Protein AF-A0A6P9B554-F1 (afdb_monomer_lite)

Secondary structure (DSSP, 8-state):
--PPP------------------GGGS-HHHHHHHHHHHHHHHHTT--HHHHHHHHHH--STT-HHHHHHHHHHHHHHHHHHHHHHT-SSHHHHHHHHHHHHHHHHHHHHTTBHHHHHHHHHHHTSHHHHTS---HHHHHHHHHHHGGG--TTTTHHHHHHHHTPPSS-B---

Radius of gyration: 22.48 Å; chains: 1; bounding box: 75×62×56 Å

Structure (mmCIF, N/CA/C/O backbone):
data_AF-A0A6P9B554-F1
#
_entry.id   AF-A0A6P9B554-F1
#
loop_
_atom_site.group_PDB
_atom_site.id
_atom_site.type_symbol
_atom_site.label_atom_id
_atom_site.label_alt_id
_atom_site.label_comp_id
_atom_site.label_asym_id
_atom_site.label_entity_id
_atom_site.label_seq_id
_atom_site.pdbx_PDB_ins_code
_atom_site.Cartn_x
_atom_site.Cartn_y
_atom_site.Cartn_z
_atom_site.occupancy
_atom_site.B_iso_or_equiv
_atom_site.auth_seq_id
_atom_site.auth_comp_id
_atom_site.auth_asym_id
_atom_site.auth_atom_id
_atom_site.pdbx_PDB_model_num
ATOM 1 N N . MET A 1 1 ? -55.033 42.819 -33.033 1.00 35.94 1 MET A N 1
ATOM 2 C CA . MET A 1 1 ? -53.847 42.687 -33.907 1.00 35.94 1 MET A CA 1
ATOM 3 C C . MET A 1 1 ? -52.730 43.449 -33.217 1.00 35.94 1 MET A C 1
ATOM 5 O O . MET A 1 1 ? -52.929 44.626 -32.981 1.00 35.94 1 MET A O 1
ATOM 9 N N . ALA A 1 2 ? -51.623 42.877 -32.769 1.00 36.12 2 ALA A N 1
ATOM 10 C CA . ALA A 1 2 ? -51.046 41.559 -32.989 1.00 36.12 2 ALA A CA 1
ATOM 11 C C . ALA A 1 2 ? -50.228 41.143 -31.747 1.00 36.12 2 ALA A C 1
ATOM 13 O O . ALA A 1 2 ? -50.050 41.934 -30.821 1.00 36.12 2 ALA A O 1
ATOM 14 N N . GLU A 1 3 ? -49.823 39.879 -31.745 1.00 36.56 3 GLU A N 1
ATOM 15 C CA . GLU A 1 3 ? -49.241 39.094 -30.657 1.00 36.56 3 GLU A CA 1
ATOM 16 C C . GLU A 1 3 ? -47.921 39.643 -30.087 1.00 36.56 3 GLU A C 1
ATOM 18 O O . GLU A 1 3 ? -47.030 40.061 -30.824 1.00 36.56 3 GLU A O 1
ATOM 23 N N . ASN A 1 4 ? -47.771 39.556 -28.759 1.00 37.81 4 ASN A N 1
ATOM 24 C CA . ASN A 1 4 ? -46.473 39.610 -28.091 1.00 37.81 4 ASN A CA 1
ATOM 25 C C . ASN A 1 4 ? -45.835 38.218 -28.164 1.00 37.81 4 ASN A C 1
ATOM 27 O O . ASN A 1 4 ? -46.402 37.246 -27.666 1.00 37.81 4 ASN A O 1
ATOM 31 N N . LEU A 1 5 ? -44.663 38.142 -28.800 1.00 41.88 5 LEU A N 1
ATOM 32 C CA . LEU A 1 5 ? -43.861 36.930 -28.926 1.00 41.88 5 LEU A CA 1
ATOM 33 C C . LEU A 1 5 ? -43.454 36.395 -27.548 1.00 41.88 5 LEU A C 1
ATOM 35 O O . LEU A 1 5 ? -42.687 37.019 -26.817 1.00 41.88 5 LEU A O 1
ATOM 39 N N . ASN A 1 6 ? -43.922 35.187 -27.257 1.00 40.62 6 ASN A N 1
ATOM 40 C CA . ASN A 1 6 ? -43.419 34.322 -26.207 1.00 40.62 6 ASN A CA 1
ATOM 41 C C . ASN A 1 6 ? -42.095 33.696 -26.691 1.00 40.62 6 ASN A C 1
ATOM 43 O O . ASN A 1 6 ? -42.113 32.774 -27.505 1.00 40.62 6 ASN A O 1
ATOM 47 N N . ARG A 1 7 ? -40.948 34.216 -26.237 1.00 39.53 7 ARG A N 1
ATOM 48 C CA . ARG A 1 7 ? -39.673 33.478 -26.257 1.00 39.53 7 ARG A CA 1
ATOM 49 C C . ARG A 1 7 ? -39.474 32.857 -24.882 1.00 39.53 7 ARG A C 1
ATOM 51 O O . ARG A 1 7 ? -38.917 33.480 -23.985 1.00 39.53 7 ARG A O 1
ATOM 58 N N . GLN A 1 8 ? -39.987 31.644 -24.727 1.00 38.28 8 GLN A N 1
ATOM 59 C CA . GLN A 1 8 ? -39.467 30.695 -23.753 1.00 38.28 8 GLN A CA 1
ATOM 60 C C . GLN A 1 8 ? -38.261 30.039 -24.422 1.00 38.28 8 GLN A C 1
ATOM 62 O O . GLN A 1 8 ? -38.418 29.067 -25.151 1.00 38.28 8 GLN A O 1
ATOM 67 N N . ASP A 1 9 ? -37.091 30.654 -24.256 1.00 38.38 9 ASP A N 1
ATOM 68 C CA . ASP A 1 9 ? -35.825 29.994 -24.555 1.00 38.38 9 ASP A CA 1
ATOM 69 C C . ASP A 1 9 ? -35.466 29.117 -23.347 1.00 38.38 9 ASP A C 1
ATOM 71 O O . ASP A 1 9 ? -35.531 29.552 -22.195 1.00 38.38 9 ASP A O 1
ATOM 75 N N . ASP A 1 10 ? -35.171 27.857 -23.651 1.00 40.56 10 ASP A N 1
ATOM 76 C CA . ASP A 1 10 ? -34.973 26.735 -22.745 1.00 40.56 10 ASP A CA 1
ATOM 77 C C . ASP A 1 10 ? -33.951 27.016 -21.628 1.00 40.56 10 ASP A C 1
ATOM 79 O O . ASP A 1 10 ? -32.735 27.014 -21.847 1.00 40.56 10 ASP A O 1
ATOM 83 N N . GLU A 1 11 ? -34.427 27.154 -20.388 1.00 37.50 11 GLU A N 1
ATOM 84 C CA . GLU A 1 11 ? -33.587 26.925 -19.214 1.00 37.50 11 GLU A CA 1
ATOM 85 C C . GLU A 1 11 ? -33.269 25.426 -19.143 1.00 37.50 11 GLU A C 1
ATOM 87 O O . GLU A 1 11 ? -34.016 24.615 -18.594 1.00 37.50 11 GLU A O 1
ATOM 92 N N . CYS A 1 12 ? -32.132 25.052 -19.731 1.00 42.22 12 CYS A N 1
ATOM 93 C CA . CYS A 1 12 ? -31.467 23.787 -19.466 1.00 42.22 12 CYS A CA 1
ATOM 94 C C . CYS A 1 12 ? -31.298 23.654 -17.948 1.00 42.22 12 CYS A C 1
ATOM 96 O O . CYS A 1 12 ? -30.444 24.308 -17.344 1.00 42.22 12 CYS A O 1
ATOM 98 N N . HIS A 1 13 ? -32.129 22.814 -17.326 1.00 40.88 13 HIS A N 1
ATOM 99 C CA . HIS A 1 13 ? -31.925 22.327 -15.971 1.00 40.88 13 HIS A CA 1
ATOM 100 C C . HIS A 1 13 ? -30.633 21.504 -15.945 1.00 40.88 13 HIS A C 1
ATOM 102 O O . HIS A 1 13 ? -30.653 20.273 -15.935 1.00 40.88 13 HIS A O 1
ATOM 108 N N . ALA A 1 14 ? -29.493 22.193 -15.902 1.00 44.69 14 ALA A N 1
ATOM 109 C CA . ALA A 1 14 ? -28.270 21.656 -15.346 1.00 44.69 14 ALA A CA 1
ATOM 110 C C . ALA A 1 14 ? -28.557 21.413 -13.861 1.00 44.69 14 ALA A C 1
ATOM 112 O O . ALA A 1 14 ? -28.293 22.256 -13.003 1.00 44.69 14 ALA A O 1
ATOM 113 N N . GLN A 1 15 ? -29.195 20.275 -13.572 1.00 44.66 15 GLN A N 1
ATOM 114 C CA . GLN A 1 15 ? -29.208 19.703 -12.239 1.00 44.66 15 GLN A CA 1
ATOM 115 C C . GLN A 1 15 ? -27.757 19.708 -11.794 1.00 44.66 15 GLN A C 1
ATOM 117 O O . GLN A 1 15 ? -26.894 19.125 -12.457 1.00 44.66 15 GLN A O 1
ATOM 122 N N . SER A 1 16 ? -27.485 20.468 -10.735 1.00 43.78 16 SER A N 1
ATOM 123 C CA . SER A 1 16 ? -26.170 20.505 -10.134 1.00 43.78 16 SER A CA 1
ATOM 124 C C . SER A 1 16 ? -25.726 19.060 -9.956 1.00 43.78 16 SER A C 1
ATOM 126 O O . SER A 1 16 ? -26.464 18.231 -9.420 1.00 43.78 16 SER A O 1
ATOM 128 N N . ILE A 1 17 ? -24.540 18.728 -10.462 1.00 50.84 17 ILE A N 1
ATOM 129 C CA . ILE A 1 17 ? -23.848 17.524 -10.028 1.00 50.84 17 ILE A CA 1
ATOM 130 C C . ILE A 1 17 ? -23.592 17.797 -8.553 1.00 50.84 17 ILE A C 1
ATOM 132 O O . ILE A 1 17 ? -22.655 18.507 -8.195 1.00 50.84 17 ILE A O 1
ATOM 136 N N . ILE A 1 18 ? -24.535 17.375 -7.710 1.00 49.72 18 ILE A N 1
ATOM 137 C CA . ILE A 1 18 ? -24.447 17.508 -6.268 1.00 49.72 18 ILE A CA 1
ATOM 138 C C . ILE A 1 18 ? -23.129 16.826 -5.937 1.00 49.72 18 ILE A C 1
ATOM 140 O O . ILE A 1 18 ? -22.978 15.628 -6.176 1.00 49.72 18 ILE A O 1
ATOM 144 N N . SER A 1 19 ? -22.151 17.600 -5.470 1.00 55.53 19 SER A N 1
ATOM 145 C CA . SER A 1 19 ? -20.923 17.071 -4.903 1.00 55.53 19 SER A CA 1
ATOM 146 C C . SER A 1 19 ? -21.347 16.307 -3.661 1.00 55.53 19 SER A C 1
ATOM 148 O O . SER A 1 19 ? -21.417 16.888 -2.580 1.00 55.53 19 SER A O 1
ATOM 150 N N . TRP A 1 20 ? -21.764 15.052 -3.822 1.00 53.38 20 TRP A N 1
ATOM 151 C CA . TRP A 1 20 ? -22.097 14.197 -2.699 1.00 53.38 20 TRP A CA 1
ATOM 152 C C . TRP A 1 20 ? -20.846 14.161 -1.830 1.00 53.38 20 TRP A C 1
ATOM 154 O O . TRP A 1 20 ? -19.813 13.673 -2.299 1.00 53.38 20 TRP A O 1
ATOM 164 N N . PRO A 1 21 ? -20.884 14.699 -0.598 1.00 63.59 21 PRO A N 1
ATOM 165 C CA . PRO A 1 21 ? -19.770 14.568 0.317 1.00 63.59 21 PRO A CA 1
ATOM 166 C C . PRO A 1 21 ? -19.830 13.143 0.877 1.00 63.59 21 PRO A C 1
ATOM 168 O O . PRO A 1 21 ? -20.168 12.926 2.036 1.00 63.59 21 PRO A O 1
ATOM 171 N N . GLY A 1 22 ? -19.598 12.161 0.003 1.00 68.75 22 GLY A N 1
ATOM 172 C CA . GLY A 1 22 ? -19.547 10.755 0.357 1.00 68.75 22 GLY A CA 1
ATOM 173 C C . GLY A 1 22 ? -18.323 10.511 1.226 1.00 68.75 22 GLY A C 1
ATOM 174 O O . GLY A 1 22 ? -17.203 10.898 0.893 1.00 68.75 22 GLY A O 1
ATOM 175 N N . THR A 1 23 ? -18.542 9.879 2.364 1.00 86.69 23 THR A N 1
ATOM 176 C CA . THR A 1 23 ? -17.489 9.360 3.225 1.00 86.69 23 THR A CA 1
ATOM 177 C C . THR A 1 23 ? -17.061 7.977 2.737 1.00 86.69 23 THR A C 1
ATOM 179 O O . THR A 1 23 ? -17.805 7.263 2.067 1.00 86.69 23 THR A O 1
ATOM 182 N N . LEU A 1 24 ? -15.871 7.524 3.140 1.00 91.06 24 LEU A N 1
ATOM 183 C CA . LEU A 1 24 ? -15.397 6.167 2.829 1.00 91.06 24 LEU A CA 1
ATOM 184 C C . LEU A 1 24 ? -16.365 5.067 3.317 1.00 91.06 24 LEU A C 1
ATOM 186 O O . LEU A 1 24 ? -16.338 3.937 2.829 1.00 91.06 24 LEU A O 1
ATOM 190 N N . HIS A 1 25 ? -17.203 5.375 4.309 1.00 92.94 25 HIS A N 1
ATOM 191 C CA . HIS A 1 25 ? -18.174 4.440 4.865 1.00 92.94 25 HIS A CA 1
ATOM 192 C C . HIS A 1 25 ? -19.393 4.203 3.973 1.00 92.94 25 HIS A C 1
ATOM 194 O O . HIS A 1 25 ? -20.048 3.180 4.168 1.00 92.94 25 HIS A O 1
ATOM 200 N N . ASP A 1 26 ? -19.652 5.080 3.004 1.00 93.44 26 ASP A N 1
ATOM 201 C CA . ASP A 1 26 ? -20.832 5.004 2.135 1.00 93.44 26 ASP A CA 1
ATOM 202 C C . ASP A 1 26 ? -20.685 3.964 1.015 1.00 93.44 26 ASP A C 1
ATOM 204 O O . ASP A 1 26 ? -21.673 3.546 0.422 1.00 93.44 26 ASP A O 1
ATOM 208 N N . PHE A 1 27 ? -19.463 3.489 0.766 1.00 95.25 27 PHE A N 1
ATOM 209 C CA . PHE A 1 27 ? -19.160 2.489 -0.259 1.00 95.25 27 PHE A CA 1
ATOM 210 C C . PHE A 1 27 ? -18.835 1.140 0.372 1.00 95.25 27 PHE A C 1
ATOM 212 O O . PHE A 1 27 ? -18.260 1.076 1.467 1.00 95.25 27 PHE A O 1
ATOM 219 N N . HIS A 1 28 ? -19.120 0.028 -0.304 1.00 97.31 28 HIS A N 1
ATOM 220 C CA . HIS A 1 28 ? -18.711 -1.283 0.187 1.00 97.31 28 HIS A CA 1
ATOM 221 C C . HIS A 1 28 ? -17.194 -1.477 0.054 1.00 97.31 28 HIS A C 1
ATOM 223 O O . HIS A 1 28 ? -16.524 -0.920 -0.808 1.00 97.31 28 HIS A O 1
ATOM 229 N N . SER A 1 29 ? -16.600 -2.263 0.960 1.00 97.75 29 SER A N 1
ATOM 230 C CA . SER A 1 29 ? -15.139 -2.458 0.958 1.00 97.75 29 SER A CA 1
ATOM 231 C C . SER A 1 29 ? -14.631 -3.198 -0.282 1.00 97.75 29 SER A C 1
ATOM 233 O O . SER A 1 29 ? -13.488 -2.976 -0.664 1.00 97.75 29 SER A O 1
ATOM 235 N N . HIS A 1 30 ? -15.459 -4.056 -0.889 1.00 97.81 30 HIS A N 1
ATOM 236 C CA . HIS A 1 30 ? -15.106 -4.760 -2.121 1.00 97.81 30 HIS A 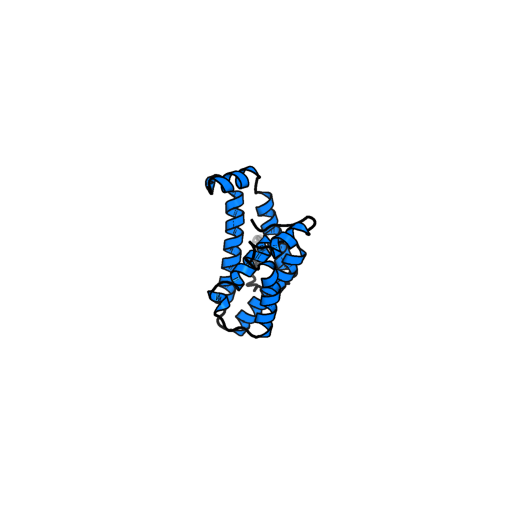CA 1
ATOM 237 C C . HIS A 1 30 ? -15.081 -3.804 -3.322 1.00 97.81 30 HIS A C 1
ATOM 239 O O . HIS A 1 30 ? -14.089 -3.783 -4.039 1.00 97.81 30 HIS A O 1
ATOM 245 N N . GLU A 1 31 ? -16.078 -2.926 -3.456 1.00 98.06 31 GLU A N 1
ATOM 246 C CA . GLU A 1 31 ? -16.125 -1.910 -4.518 1.00 98.06 31 GLU A CA 1
ATOM 247 C C . GLU A 1 31 ? -14.895 -1.000 -4.458 1.00 98.06 31 GLU A C 1
ATOM 249 O O . GLU A 1 31 ? -14.210 -0.807 -5.457 1.00 98.06 31 GLU A O 1
ATOM 254 N N . ILE A 1 32 ? -14.541 -0.510 -3.261 1.00 98.19 32 ILE A N 1
ATOM 255 C CA . ILE A 1 32 ? -13.327 0.300 -3.082 1.00 98.19 32 ILE A CA 1
ATOM 256 C C . ILE A 1 32 ? -12.083 -0.491 -3.509 1.00 98.19 32 ILE A C 1
ATOM 258 O O . ILE A 1 32 ? -11.230 0.046 -4.208 1.00 98.19 32 ILE A O 1
ATOM 262 N N . SER A 1 33 ? -11.963 -1.764 -3.113 1.00 98.25 33 SER A N 1
ATOM 263 C CA . SER A 1 33 ? -10.799 -2.578 -3.483 1.00 98.25 33 SER A CA 1
ATOM 264 C C . SER A 1 33 ? -10.700 -2.851 -4.986 1.00 98.25 33 SER A C 1
ATOM 266 O O . SER A 1 33 ? -9.591 -2.898 -5.514 1.00 98.25 33 SER A O 1
ATOM 268 N N . GLU A 1 34 ? -11.830 -2.989 -5.681 1.00 98.44 34 GLU A N 1
ATOM 269 C CA . GLU A 1 34 ? -11.869 -3.137 -7.137 1.00 98.44 34 GLU A CA 1
ATOM 270 C C . GLU A 1 34 ? -11.410 -1.847 -7.818 1.00 98.44 34 GLU A C 1
ATOM 272 O O . GLU A 1 34 ? -10.547 -1.904 -8.688 1.00 98.44 34 GLU A O 1
ATOM 277 N N . GLN A 1 35 ? -11.892 -0.683 -7.365 1.00 98.44 35 GLN A N 1
ATOM 278 C CA . GLN A 1 35 ? -11.462 0.609 -7.910 1.00 98.44 35 GLN A CA 1
ATOM 279 C C . GLN A 1 35 ? -9.970 0.877 -7.672 1.00 98.44 35 GLN A C 1
ATOM 281 O O . GLN A 1 35 ? -9.271 1.283 -8.596 1.00 98.44 35 GLN A O 1
ATOM 286 N N . LEU A 1 36 ? -9.453 0.589 -6.471 1.00 98.44 36 LEU A N 1
ATOM 287 C CA . LEU A 1 36 ? -8.012 0.673 -6.197 1.00 98.44 36 LEU A CA 1
ATOM 288 C C . LEU A 1 36 ? -7.210 -0.252 -7.122 1.00 98.44 36 LEU A C 1
ATOM 290 O O . LEU A 1 36 ? -6.181 0.144 -7.656 1.00 98.44 36 LEU A O 1
ATOM 294 N N . THR A 1 37 ? -7.711 -1.464 -7.363 1.00 98.62 37 THR A N 1
ATOM 295 C CA . THR A 1 37 ? -7.059 -2.434 -8.253 1.00 98.62 37 THR A CA 1
ATOM 296 C C . THR A 1 37 ? -7.081 -1.999 -9.712 1.00 98.62 37 THR A C 1
ATOM 298 O O . THR A 1 37 ? -6.094 -2.211 -10.408 1.00 98.62 37 THR A O 1
ATOM 301 N N . LEU A 1 38 ? -8.154 -1.357 -10.176 1.00 98.44 38 LEU A N 1
ATOM 302 C CA . LEU A 1 38 ? -8.213 -0.792 -11.525 1.00 98.44 38 LEU A CA 1
ATOM 303 C C . LEU A 1 38 ? -7.187 0.331 -11.714 1.00 98.44 38 LEU A C 1
ATOM 305 O O . LEU A 1 38 ? -6.479 0.333 -12.719 1.00 98.44 38 LEU A O 1
ATOM 309 N N . LEU A 1 39 ? -7.070 1.238 -10.739 1.00 98.38 39 LEU A N 1
ATOM 310 C CA . LEU A 1 39 ? -6.095 2.334 -10.775 1.00 98.38 39 LEU A CA 1
ATOM 311 C C . LEU A 1 39 ? -4.653 1.814 -10.751 1.00 98.38 39 LEU A C 1
ATOM 313 O O . LEU A 1 39 ? -3.841 2.209 -11.588 1.00 98.38 39 LEU A O 1
ATOM 317 N N . ASP A 1 40 ? -4.351 0.891 -9.834 1.00 98.56 40 ASP A N 1
ATOM 318 C CA . ASP A 1 40 ? -3.034 0.255 -9.764 1.00 98.56 40 ASP A CA 1
ATOM 319 C C . ASP A 1 40 ? -2.700 -0.482 -11.065 1.00 98.56 40 ASP A C 1
ATOM 321 O O . ASP A 1 40 ? -1.580 -0.376 -11.560 1.00 98.56 40 ASP A O 1
ATOM 325 N N . ALA A 1 41 ? -3.662 -1.218 -11.634 1.00 98.25 41 ALA A N 1
ATOM 326 C CA . ALA A 1 41 ? -3.455 -1.957 -12.873 1.00 98.25 41 ALA A CA 1
ATOM 327 C C . ALA A 1 41 ? -3.131 -1.006 -14.029 1.00 98.25 41 ALA A C 1
ATOM 329 O O . ALA A 1 41 ? -2.194 -1.264 -14.780 1.00 98.25 41 ALA A O 1
ATOM 330 N N . GLU A 1 42 ? -3.865 0.103 -14.160 1.00 98.25 42 GLU A N 1
ATOM 331 C CA . GLU A 1 42 ? -3.639 1.089 -15.221 1.00 98.25 42 GLU A CA 1
ATOM 332 C C . GLU A 1 42 ? -2.219 1.671 -15.179 1.00 98.25 42 GLU A C 1
ATOM 334 O O . GLU A 1 42 ? -1.595 1.856 -16.224 1.00 98.25 42 GLU A O 1
ATOM 339 N N . LEU A 1 43 ? -1.700 1.943 -13.980 1.00 98.50 43 LEU A N 1
ATOM 340 C CA . LEU A 1 43 ? -0.336 2.436 -13.800 1.00 98.50 43 LEU A CA 1
ATOM 341 C C . LEU A 1 43 ? 0.698 1.331 -14.030 1.00 98.50 43 LEU A C 1
ATOM 343 O O . LEU A 1 43 ? 1.674 1.546 -14.745 1.00 98.50 43 LEU A O 1
ATOM 347 N N . PHE A 1 44 ? 0.464 0.135 -13.486 1.00 98.19 44 PHE A N 1
ATOM 348 C CA . PHE A 1 44 ? 1.374 -1.001 -13.623 1.00 98.19 44 PHE A CA 1
ATOM 349 C C . PHE A 1 44 ? 1.559 -1.424 -15.086 1.00 98.19 44 PHE A C 1
ATOM 351 O O . PHE A 1 44 ? 2.682 -1.685 -15.511 1.00 98.19 44 PHE A O 1
ATOM 358 N N . TYR A 1 45 ? 0.487 -1.419 -15.888 1.00 97.38 45 TYR A N 1
ATOM 359 C CA . TYR A 1 45 ? 0.552 -1.759 -17.315 1.00 97.38 45 TYR A CA 1
ATOM 360 C C . TYR A 1 45 ? 1.383 -0.785 -18.157 1.00 97.38 45 TYR A C 1
ATOM 362 O O . TYR A 1 45 ? 1.786 -1.148 -19.261 1.00 97.38 45 TYR A O 1
ATOM 370 N N . LYS A 1 46 ? 1.629 0.437 -17.671 1.00 98.12 46 LYS A N 1
ATOM 371 C CA . LYS A 1 46 ? 2.449 1.434 -18.376 1.00 98.12 46 LYS A CA 1
ATOM 372 C C . LYS A 1 46 ? 3.946 1.241 -18.133 1.00 98.12 46 LYS A C 1
ATOM 374 O O . LYS A 1 46 ? 4.736 1.808 -18.876 1.00 98.12 46 LYS A O 1
ATOM 379 N N . ILE A 1 47 ? 4.340 0.467 -17.119 1.00 98.12 47 ILE A N 1
ATOM 380 C CA . ILE A 1 47 ? 5.749 0.252 -16.777 1.00 98.12 47 ILE A CA 1
ATOM 381 C C . ILE A 1 47 ? 6.401 -0.651 -17.821 1.00 98.12 47 ILE A C 1
ATOM 383 O O . ILE A 1 47 ? 6.024 -1.815 -17.980 1.00 98.12 47 ILE A O 1
ATOM 387 N N . GLU A 1 48 ? 7.442 -0.148 -18.479 1.00 96.88 48 GLU A N 1
ATOM 388 C CA . GLU A 1 48 ? 8.232 -0.956 -19.403 1.00 96.88 48 GLU A CA 1
ATOM 389 C C . GLU A 1 48 ? 9.463 -1.586 -18.724 1.00 96.88 48 GLU A C 1
ATOM 391 O O . GLU A 1 48 ? 10.083 -1.022 -17.821 1.00 96.88 48 GLU A O 1
ATOM 396 N N . ILE A 1 49 ? 9.884 -2.763 -19.203 1.00 95.94 49 ILE A N 1
ATOM 397 C CA . ILE A 1 49 ? 11.074 -3.473 -18.690 1.00 95.94 49 ILE A CA 1
ATOM 398 C C . ILE A 1 49 ? 12.344 -2.593 -18.692 1.00 95.94 49 ILE A C 1
ATOM 400 O O . ILE A 1 49 ? 13.094 -2.656 -17.713 1.00 95.94 49 ILE A O 1
ATOM 404 N N . PRO A 1 50 ? 12.631 -1.775 -19.730 1.00 96.56 50 PRO A N 1
ATOM 405 C CA . PRO A 1 50 ? 13.788 -0.884 -19.714 1.00 96.56 50 PRO A CA 1
ATOM 406 C C . PRO A 1 50 ? 13.791 0.091 -18.535 1.00 96.56 50 PRO A C 1
ATOM 408 O O . PRO A 1 50 ? 14.858 0.304 -17.965 1.00 96.56 50 PRO A O 1
ATOM 411 N N . GLU A 1 51 ? 12.633 0.620 -18.127 1.00 97.12 51 GLU A N 1
ATOM 412 C CA . GLU A 1 51 ? 12.528 1.513 -16.966 1.00 97.12 51 GLU A CA 1
ATOM 413 C C . GLU A 1 51 ? 12.966 0.793 -15.689 1.00 97.12 51 GLU A C 1
ATOM 415 O O . GLU A 1 51 ? 13.805 1.293 -14.945 1.00 97.12 51 GLU A O 1
ATOM 420 N N . VAL A 1 52 ? 12.490 -0.439 -15.479 1.00 95.94 52 VAL A N 1
ATOM 421 C CA . VAL A 1 52 ? 12.864 -1.258 -14.312 1.00 95.94 52 VAL A CA 1
ATOM 422 C C . VAL A 1 52 ? 14.368 -1.551 -14.291 1.00 95.94 52 VAL A C 1
ATOM 424 O O . VAL A 1 52 ? 15.023 -1.442 -13.250 1.00 95.94 52 VAL A O 1
ATOM 427 N N . LEU A 1 53 ? 14.948 -1.896 -15.444 1.00 95.50 53 LEU A N 1
ATOM 428 C CA . LEU A 1 53 ? 16.381 -2.186 -15.558 1.00 95.50 53 LEU A CA 1
ATOM 429 C C . LEU A 1 53 ? 17.258 -0.938 -15.384 1.00 95.50 53 LEU A C 1
ATOM 431 O O . LEU A 1 53 ? 18.363 -1.046 -14.845 1.00 95.50 53 LEU A O 1
ATOM 435 N N . LEU A 1 54 ? 16.800 0.223 -15.858 1.00 95.25 54 LEU A N 1
ATOM 436 C CA . LEU A 1 54 ? 17.488 1.504 -15.685 1.00 95.25 54 LEU A CA 1
ATOM 437 C C . LEU A 1 54 ? 17.411 1.969 -14.233 1.00 95.25 54 LEU A C 1
ATOM 439 O O . LEU A 1 54 ? 18.441 2.333 -13.663 1.00 95.25 54 LEU A O 1
ATOM 443 N N . TRP A 1 55 ? 16.241 1.871 -13.604 1.00 95.94 55 TRP A N 1
ATOM 444 C CA . TRP A 1 55 ? 16.053 2.197 -12.193 1.00 95.94 55 TRP A CA 1
ATOM 445 C C . TRP A 1 55 ? 16.979 1.389 -11.284 1.00 95.94 55 TRP A C 1
ATOM 447 O O . TRP A 1 55 ? 17.647 1.958 -10.422 1.00 95.94 55 TRP A O 1
ATOM 457 N N . ALA A 1 56 ? 17.115 0.082 -11.534 1.00 93.81 56 ALA A N 1
ATOM 458 C CA . ALA A 1 56 ? 18.013 -0.789 -10.774 1.00 93.81 56 ALA A CA 1
ATOM 459 C C . ALA A 1 56 ? 19.499 -0.374 -10.843 1.00 93.81 56 ALA A C 1
ATOM 461 O O . ALA A 1 56 ? 20.283 -0.767 -9.980 1.00 93.81 56 ALA A O 1
ATOM 462 N N . LYS A 1 57 ? 19.898 0.396 -11.864 1.00 94.31 57 LYS A N 1
ATOM 463 C CA . LYS A 1 57 ? 21.280 0.862 -12.061 1.00 94.31 57 LYS A CA 1
ATOM 464 C C . LYS A 1 57 ? 21.494 2.303 -11.618 1.00 94.31 57 LYS A C 1
ATOM 466 O O . LYS A 1 57 ? 22.535 2.610 -11.048 1.00 94.31 57 LYS A O 1
ATOM 471 N N . GLU A 1 58 ? 20.552 3.176 -11.951 1.00 94.50 58 GLU A N 1
ATOM 472 C CA . GLU A 1 58 ? 20.747 4.626 -11.910 1.00 94.50 58 GLU A CA 1
ATOM 473 C C . GLU A 1 58 ? 19.778 5.344 -10.968 1.00 94.50 58 GLU A C 1
ATOM 475 O O . GLU A 1 58 ? 20.057 6.484 -10.611 1.00 94.50 58 GLU A O 1
ATOM 480 N N . GLN A 1 59 ? 18.661 4.710 -10.578 1.00 93.06 59 GLN A N 1
ATOM 481 C CA . GLN A 1 59 ? 17.596 5.321 -9.764 1.00 93.06 59 GLN A CA 1
ATOM 482 C C . GLN A 1 59 ? 17.174 6.709 -10.278 1.00 93.06 59 GLN A C 1
ATOM 484 O O . GLN A 1 59 ? 17.002 7.659 -9.519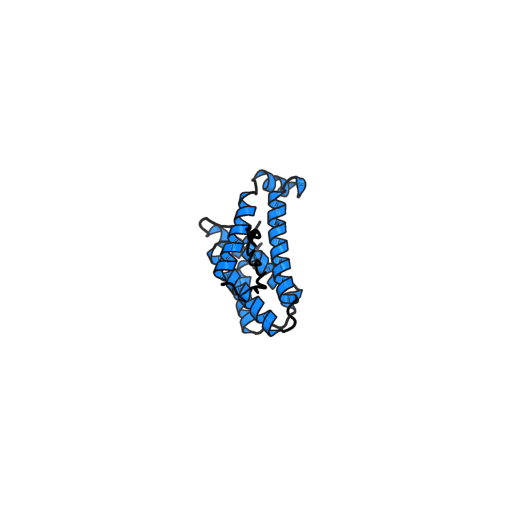 1.00 93.06 59 GLN A O 1
ATOM 489 N N . ASN A 1 60 ? 17.070 6.838 -11.603 1.00 94.25 60 ASN A N 1
ATOM 490 C CA . ASN A 1 60 ? 16.761 8.093 -12.269 1.00 94.25 60 ASN A CA 1
ATOM 491 C C . ASN A 1 60 ? 15.280 8.125 -12.670 1.00 94.25 60 ASN A C 1
ATOM 493 O O . ASN A 1 60 ? 14.839 7.316 -13.493 1.00 94.25 60 ASN A O 1
ATOM 497 N N . GLU A 1 61 ? 14.546 9.076 -12.094 1.00 94.69 61 GLU A N 1
ATOM 498 C CA . GLU A 1 61 ? 13.106 9.268 -12.303 1.00 94.69 61 GLU A CA 1
ATOM 499 C C . GLU A 1 61 ? 12.770 9.702 -13.736 1.00 94.69 61 GLU A C 1
ATOM 501 O O . GLU A 1 61 ? 11.837 9.173 -14.332 1.00 94.69 61 GLU A O 1
ATOM 506 N N . GLU A 1 62 ? 13.571 10.585 -14.345 1.00 95.19 62 GLU A N 1
ATOM 507 C CA . GLU A 1 62 ? 13.355 11.045 -15.728 1.00 95.19 62 GLU A CA 1
ATOM 508 C C . GLU A 1 62 ? 13.478 9.899 -16.743 1.00 95.19 62 GLU A C 1
ATOM 510 O O . GLU A 1 62 ? 12.829 9.909 -17.789 1.00 95.19 62 GLU A O 1
ATOM 515 N N . LYS A 1 63 ? 14.311 8.899 -16.434 1.00 95.06 63 LYS A N 1
ATOM 516 C CA . LYS A 1 63 ? 14.514 7.703 -17.265 1.00 95.06 63 LYS A CA 1
ATOM 517 C C . LYS A 1 63 ? 13.546 6.558 -16.955 1.00 95.06 63 LYS A C 1
ATOM 519 O O . LYS A 1 63 ? 13.538 5.583 -17.703 1.00 95.06 63 LYS A O 1
ATOM 524 N N . SER A 1 64 ? 12.781 6.658 -15.868 1.00 97.25 64 SER A N 1
ATOM 525 C CA . SER A 1 64 ? 11.863 5.609 -15.398 1.00 97.25 64 SER A CA 1
ATOM 526 C C . SER A 1 64 ? 10.488 6.188 -15.011 1.00 97.25 64 SER A C 1
ATOM 528 O O . SER A 1 64 ? 9.997 5.910 -13.915 1.00 97.25 64 SER A O 1
ATOM 530 N N . PRO A 1 65 ? 9.871 7.032 -15.862 1.00 97.69 65 PRO A N 1
ATOM 531 C CA . PRO A 1 65 ? 8.732 7.862 -15.472 1.00 97.69 65 PRO A CA 1
ATOM 532 C C . PRO A 1 65 ? 7.497 7.069 -15.021 1.00 97.69 65 PRO A C 1
ATOM 534 O O . PRO A 1 65 ? 6.831 7.482 -14.072 1.00 97.69 65 PRO A O 1
ATOM 537 N N . ASN A 1 66 ? 7.180 5.933 -15.650 1.00 98.25 66 ASN A N 1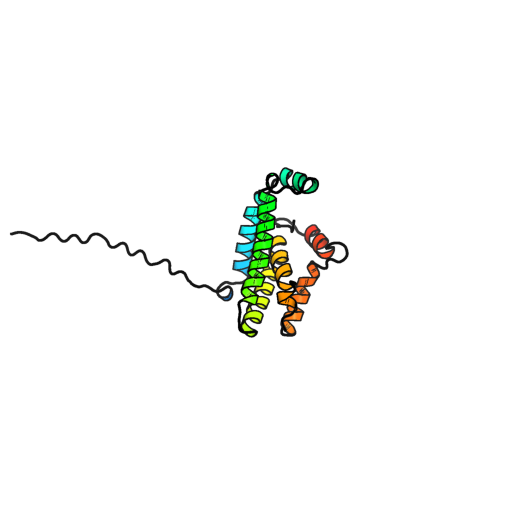
ATOM 538 C CA . ASN A 1 66 ? 6.010 5.131 -15.281 1.00 98.25 66 ASN A CA 1
ATOM 539 C C . ASN A 1 66 ? 6.260 4.363 -13.979 1.00 98.25 66 ASN A C 1
ATOM 541 O O . ASN A 1 66 ? 5.367 4.266 -13.135 1.00 98.25 66 ASN A O 1
ATOM 545 N N . LEU A 1 67 ? 7.483 3.858 -13.783 1.00 97.81 67 LEU A N 1
ATOM 546 C CA . LEU A 1 67 ? 7.871 3.219 -12.523 1.00 97.81 67 LEU A CA 1
ATOM 547 C C . LEU A 1 67 ? 7.832 4.218 -11.358 1.00 97.81 67 LEU A C 1
ATOM 549 O O . LEU A 1 67 ? 7.309 3.901 -10.283 1.00 97.81 67 LEU A O 1
ATOM 553 N N . THR A 1 68 ? 8.340 5.433 -11.579 1.00 97.19 68 THR A N 1
ATOM 554 C CA . THR A 1 68 ? 8.257 6.524 -10.605 1.00 97.19 68 THR A CA 1
ATOM 555 C C . THR A 1 68 ? 6.802 6.860 -10.305 1.00 97.19 68 THR A C 1
ATOM 557 O O . THR A 1 68 ? 6.420 6.856 -9.138 1.00 97.19 68 THR A O 1
ATOM 560 N N . GLN A 1 69 ? 5.956 7.033 -11.326 1.00 98.25 69 GLN A N 1
ATOM 561 C CA . GLN A 1 69 ? 4.531 7.321 -11.135 1.00 98.25 69 GLN A CA 1
ATOM 562 C C . GLN A 1 69 ? 3.805 6.224 -10.336 1.00 98.25 69 GLN A C 1
ATOM 564 O O . GLN A 1 69 ? 2.988 6.528 -9.463 1.00 98.25 69 GLN A O 1
ATOM 569 N N . PHE A 1 70 ? 4.102 4.948 -10.593 1.00 98.38 70 PHE A N 1
ATOM 570 C CA . PHE A 1 70 ? 3.536 3.827 -9.836 1.00 98.38 70 PHE A CA 1
ATOM 571 C C . PHE A 1 70 ? 3.969 3.851 -8.360 1.00 98.38 70 PHE A C 1
ATOM 573 O O . PHE A 1 70 ? 3.151 3.671 -7.454 1.00 98.38 70 PHE A O 1
ATOM 580 N N . THR A 1 71 ? 5.242 4.161 -8.107 1.00 97.19 71 THR A N 1
ATOM 581 C CA . THR A 1 71 ? 5.794 4.300 -6.748 1.00 97.19 71 THR A CA 1
ATOM 582 C C . THR A 1 71 ? 5.207 5.514 -6.017 1.00 97.19 71 THR A C 1
ATOM 584 O O . THR A 1 71 ? 4.870 5.449 -4.832 1.00 97.19 71 THR A O 1
ATOM 587 N N . GLU A 1 72 ? 5.027 6.634 -6.713 1.00 97.81 72 GLU A N 1
ATOM 588 C CA . GLU A 1 72 ? 4.355 7.819 -6.178 1.00 97.81 72 GLU A CA 1
ATOM 589 C C . GLU A 1 72 ? 2.895 7.532 -5.829 1.00 97.81 72 GLU A C 1
ATOM 591 O O . GLU A 1 72 ? 2.428 7.948 -4.768 1.00 97.81 72 GLU A O 1
ATOM 596 N N . HIS A 1 73 ? 2.181 6.779 -6.670 1.00 98.31 73 HIS A N 1
ATOM 597 C CA . HIS A 1 73 ? 0.811 6.359 -6.385 1.00 98.31 73 HIS A CA 1
ATOM 598 C C . HIS A 1 73 ? 0.721 5.560 -5.077 1.00 98.31 73 HIS A C 1
ATOM 600 O O . HIS A 1 73 ? -0.110 5.879 -4.221 1.00 98.31 73 HIS A O 1
ATOM 606 N N . PHE A 1 74 ? 1.629 4.599 -4.870 1.00 98.31 74 PHE A N 1
ATOM 607 C CA . PHE A 1 74 ? 1.750 3.856 -3.611 1.00 98.31 74 PHE A CA 1
ATOM 608 C C . PHE A 1 74 ? 1.928 4.797 -2.406 1.00 98.31 74 PHE A C 1
ATOM 610 O O . PHE A 1 74 ? 1.201 4.703 -1.409 1.00 98.31 74 PHE A O 1
ATOM 617 N N . ASN A 1 75 ? 2.868 5.743 -2.503 1.00 97.81 75 ASN A N 1
ATOM 618 C CA . ASN A 1 75 ? 3.171 6.687 -1.424 1.00 97.81 75 ASN A CA 1
ATOM 619 C C . ASN A 1 75 ? 1.987 7.612 -1.118 1.00 97.81 75 ASN A C 1
ATOM 621 O O . ASN A 1 75 ? 1.641 7.814 0.050 1.00 97.81 75 ASN A O 1
ATOM 625 N N . ASN A 1 76 ? 1.335 8.128 -2.160 1.00 98.06 76 ASN A N 1
ATOM 626 C CA . ASN A 1 76 ? 0.153 8.976 -2.050 1.00 98.06 76 ASN A CA 1
ATOM 627 C C . ASN A 1 76 ? -1.001 8.235 -1.380 1.00 98.06 76 ASN A C 1
ATOM 629 O O . ASN A 1 76 ? -1.666 8.796 -0.508 1.00 98.06 76 ASN A O 1
ATOM 633 N N . MET A 1 77 ? -1.208 6.964 -1.722 1.00 98.00 77 MET A N 1
ATOM 634 C CA . MET A 1 77 ? -2.259 6.161 -1.115 1.00 98.00 77 MET A CA 1
ATOM 635 C C . MET A 1 77 ? -1.967 5.864 0.365 1.00 98.00 77 MET A C 1
ATOM 637 O O . MET A 1 77 ? -2.836 6.087 1.211 1.00 98.00 77 MET A O 1
ATOM 641 N N . SER A 1 78 ? -0.728 5.497 0.717 1.00 97.62 78 SER A N 1
ATOM 642 C CA . SER A 1 78 ? -0.308 5.345 2.122 1.00 97.62 78 SER A CA 1
ATOM 643 C C . SER A 1 78 ? -0.488 6.643 2.925 1.00 97.62 78 SER A C 1
ATOM 645 O O . SER A 1 78 ? -1.019 6.649 4.044 1.00 97.62 78 SER A O 1
ATOM 647 N N . TYR A 1 79 ? -0.091 7.780 2.346 1.00 97.81 79 TYR A N 1
ATOM 648 C CA . TYR A 1 79 ? -0.258 9.089 2.971 1.00 97.81 79 TYR A CA 1
ATOM 649 C C . TYR A 1 79 ? -1.734 9.467 3.142 1.00 97.81 79 TYR A C 1
ATOM 651 O O . TYR A 1 79 ? -2.116 9.958 4.209 1.00 97.81 79 TYR A O 1
ATOM 659 N N . TRP A 1 80 ? -2.572 9.209 2.135 1.00 97.38 80 TRP A N 1
ATOM 660 C CA . TRP A 1 80 ? -4.012 9.454 2.183 1.00 97.38 80 TRP A CA 1
ATOM 661 C C . TRP A 1 80 ? -4.673 8.661 3.311 1.00 97.38 80 TRP A C 1
ATOM 663 O O . TRP A 1 80 ? -5.285 9.268 4.188 1.00 97.38 80 TRP A O 1
ATOM 673 N N . VAL A 1 81 ? -4.469 7.339 3.368 1.00 98.00 81 VAL A N 1
ATOM 674 C CA . VAL A 1 81 ? -5.007 6.465 4.431 1.00 98.00 81 VAL A CA 1
ATOM 675 C C . VAL A 1 81 ? -4.653 7.001 5.817 1.00 98.00 81 VAL A C 1
ATOM 677 O O . VAL A 1 81 ? -5.525 7.172 6.673 1.00 98.00 81 VAL A O 1
ATOM 680 N N . ARG A 1 82 ? -3.370 7.318 6.033 1.00 97.25 82 ARG A N 1
ATOM 681 C CA . ARG A 1 82 ? -2.885 7.872 7.303 1.00 97.25 82 ARG A CA 1
ATOM 682 C C . ARG A 1 82 ? -3.573 9.194 7.629 1.00 97.25 82 ARG A C 1
ATOM 684 O O . ARG A 1 82 ? -4.012 9.396 8.760 1.00 97.25 82 ARG A O 1
ATOM 691 N N . SER A 1 83 ? -3.661 10.083 6.645 1.00 97.06 83 SER A N 1
ATOM 692 C CA . SER A 1 83 ? -4.221 11.422 6.812 1.00 97.06 83 SER A CA 1
ATOM 693 C C . SER A 1 83 ? -5.699 11.369 7.175 1.00 97.06 83 SER A C 1
ATOM 695 O O . SER A 1 83 ? -6.090 12.023 8.139 1.00 97.06 83 SER A O 1
ATOM 697 N N . ILE A 1 84 ? -6.508 10.546 6.498 1.00 96.06 84 ILE A N 1
ATOM 698 C CA . ILE A 1 84 ? -7.948 10.503 6.790 1.00 96.06 84 ILE A CA 1
ATOM 699 C C . ILE A 1 84 ? -8.247 9.966 8.191 1.00 96.06 84 ILE A C 1
ATOM 701 O O . ILE A 1 84 ? -9.194 10.425 8.829 1.00 96.06 84 ILE A O 1
ATOM 705 N N . ILE A 1 85 ? -7.437 9.021 8.689 1.00 96.31 85 ILE A N 1
ATOM 706 C CA . ILE A 1 85 ? -7.569 8.504 10.057 1.00 96.31 85 ILE A CA 1
ATOM 707 C C . ILE A 1 85 ? -7.172 9.599 11.048 1.00 96.31 85 ILE A C 1
ATOM 709 O O . ILE A 1 85 ? -7.911 9.883 11.987 1.00 96.31 85 ILE A O 1
ATOM 713 N N . MET A 1 86 ? -6.026 10.247 10.829 1.00 95.88 86 MET A N 1
ATOM 714 C CA . MET A 1 86 ? -5.508 11.280 11.732 1.00 95.88 86 MET A CA 1
ATOM 715 C C . MET A 1 86 ? -6.374 12.545 11.784 1.00 95.88 86 MET A C 1
ATOM 717 O O . MET A 1 86 ? -6.339 13.251 12.788 1.00 95.88 86 MET A O 1
ATOM 721 N N . GLN A 1 87 ? -7.151 12.823 10.737 1.00 95.88 87 GLN A N 1
ATOM 722 C CA . GLN A 1 87 ? -8.086 13.949 10.685 1.00 95.88 87 GLN A CA 1
ATOM 723 C C . GLN A 1 87 ? -9.356 13.733 11.522 1.00 95.88 87 GLN A C 1
ATOM 725 O O . GLN A 1 87 ? -10.063 14.699 11.793 1.00 95.88 87 GLN A O 1
ATOM 730 N N . GLN A 1 88 ? -9.664 12.503 11.954 1.00 95.81 88 GLN A N 1
ATOM 731 C CA . GLN A 1 88 ? -10.836 12.274 12.800 1.00 95.81 88 GLN A CA 1
ATOM 732 C C . GLN A 1 88 ? -10.567 12.717 14.240 1.00 95.81 88 GLN A C 1
ATOM 734 O O . GLN A 1 88 ? -9.645 12.227 14.898 1.00 95.81 88 GLN A O 1
ATOM 739 N N . GLU A 1 89 ? -11.436 13.575 14.771 1.00 94.44 89 GLU A N 1
ATOM 740 C CA . GLU A 1 89 ? -11.341 14.066 16.150 1.00 94.44 89 GLU A CA 1
ATOM 741 C C . GLU A 1 89 ? -11.658 12.965 17.174 1.00 94.44 89 GLU A C 1
ATOM 743 O O . GLU A 1 89 ? -10.943 12.776 18.165 1.00 94.44 89 GLU A O 1
ATOM 748 N N . LYS A 1 90 ? -12.713 12.182 16.919 1.00 95.62 90 LYS A N 1
ATOM 749 C CA . LYS A 1 90 ? -13.215 11.163 17.847 1.00 95.62 90 LYS A CA 1
ATOM 750 C C . LYS A 1 90 ? -12.493 9.834 17.658 1.00 95.62 90 LYS A C 1
ATOM 752 O O . LYS A 1 90 ? -12.365 9.328 16.545 1.00 95.62 90 LYS A O 1
ATOM 757 N N . SER A 1 91 ? -12.113 9.201 18.770 1.00 95.19 91 SER A N 1
ATOM 758 C CA . SER A 1 91 ? -11.450 7.886 18.732 1.00 95.19 91 SER A CA 1
ATOM 759 C C . SER A 1 91 ? -12.306 6.807 18.077 1.00 95.19 91 SER A C 1
ATOM 761 O O . SER A 1 91 ? -11.789 5.975 17.344 1.00 95.19 91 SER A O 1
ATOM 763 N N . GLN A 1 92 ? -13.622 6.858 18.280 1.00 94.69 92 GLN A N 1
ATOM 764 C CA . GLN A 1 92 ? -14.559 5.912 17.672 1.00 94.69 92 GLN A CA 1
ATOM 765 C C . GLN A 1 92 ? -14.604 6.020 16.140 1.00 94.69 92 GLN A C 1
ATOM 767 O O . GLN A 1 92 ? -14.773 5.010 15.463 1.00 94.69 92 GLN A O 1
ATOM 772 N N . ASP A 1 93 ? -14.416 7.215 15.578 1.00 95.31 93 ASP A N 1
ATOM 773 C CA . ASP A 1 93 ? -14.403 7.401 14.125 1.00 95.31 93 ASP A CA 1
ATOM 774 C C . ASP A 1 93 ? -13.069 6.944 13.515 1.00 95.31 93 ASP A C 1
ATOM 776 O O . ASP A 1 93 ? -13.065 6.296 12.465 1.00 95.31 93 ASP A O 1
ATOM 780 N N . ARG A 1 94 ? -11.945 7.153 14.222 1.00 96.12 94 ARG A N 1
ATOM 781 C CA . ARG A 1 94 ? -10.647 6.540 13.867 1.00 96.12 94 ARG A CA 1
ATOM 782 C C . ARG A 1 94 ? -10.737 5.018 13.828 1.00 96.12 94 ARG A C 1
ATOM 784 O O . ARG A 1 94 ? -10.303 4.400 12.860 1.00 96.12 94 ARG A O 1
ATOM 791 N N . GLU A 1 95 ? -11.340 4.439 14.862 1.00 95.12 95 GLU A N 1
ATOM 792 C CA . GLU A 1 95 ? -11.561 2.998 15.019 1.00 95.12 95 GLU A CA 1
ATOM 793 C C . GLU A 1 95 ? -12.370 2.427 13.843 1.00 95.12 95 GLU A C 1
ATOM 795 O O . GLU A 1 95 ? -11.976 1.459 13.187 1.00 95.12 95 GLU A O 1
ATOM 800 N N . ARG A 1 96 ? -13.472 3.097 13.486 1.00 94.62 96 ARG A N 1
ATOM 801 C CA . ARG A 1 96 ? -14.300 2.722 12.335 1.00 94.62 96 ARG A CA 1
ATOM 802 C C . ARG A 1 96 ? -13.530 2.755 11.016 1.00 94.62 96 ARG A C 1
ATOM 804 O O . ARG A 1 96 ? -13.696 1.831 10.214 1.00 94.62 96 ARG A O 1
ATOM 811 N N . LEU A 1 97 ? -12.724 3.789 10.769 1.00 96.25 97 LEU A N 1
ATOM 812 C CA . LEU A 1 97 ? -11.919 3.894 9.547 1.00 96.25 97 LEU A CA 1
ATOM 813 C C . LEU A 1 97 ? -10.832 2.821 9.485 1.00 96.25 97 LEU A C 1
ATOM 815 O O . LEU A 1 97 ? -10.667 2.187 8.444 1.00 96.25 97 LEU A O 1
ATOM 819 N N . LEU A 1 98 ? -10.135 2.556 10.591 1.00 95.25 98 LEU A N 1
ATOM 820 C CA . LEU A 1 98 ? -9.112 1.512 10.635 1.00 95.25 98 LEU A CA 1
ATOM 821 C C . LEU A 1 98 ? -9.727 0.137 10.314 1.00 95.25 98 LEU A C 1
ATOM 823 O O . LEU A 1 98 ? -9.255 -0.563 9.415 1.00 95.25 98 LEU A O 1
ATOM 827 N N . LEU A 1 99 ? -10.858 -0.209 10.939 1.00 93.62 99 LEU A N 1
ATOM 828 C CA . LEU A 1 99 ? -11.597 -1.439 10.625 1.00 93.62 99 LEU A CA 1
ATOM 829 C C . LEU A 1 99 ? -12.092 -1.481 9.170 1.00 93.62 99 LEU A C 1
ATOM 831 O O . LEU A 1 99 ? -12.135 -2.551 8.553 1.00 93.62 99 LEU A O 1
ATOM 835 N N . LYS A 1 100 ? -12.472 -0.330 8.600 1.00 95.56 100 LYS A N 1
ATOM 836 C CA . LYS A 1 100 ? -12.856 -0.214 7.188 1.00 95.56 100 LYS A CA 1
ATOM 837 C C . LYS A 1 100 ? -11.680 -0.544 6.266 1.00 95.56 100 LYS A C 1
ATOM 839 O O . LYS A 1 100 ? -11.873 -1.325 5.331 1.00 95.56 100 LYS A O 1
ATOM 844 N N . PHE A 1 101 ? -10.485 -0.031 6.555 1.00 96.50 101 PHE A N 1
ATOM 845 C CA . PHE A 1 101 ? -9.266 -0.338 5.805 1.00 96.50 101 PHE A CA 1
ATOM 846 C C . PHE A 1 101 ? -8.832 -1.793 5.943 1.00 96.50 101 PHE A C 1
ATOM 848 O O . PHE A 1 101 ? -8.528 -2.413 4.928 1.00 96.50 101 PHE A O 1
ATOM 855 N N . ILE A 1 102 ? -8.931 -2.388 7.137 1.00 93.62 102 ILE A N 1
ATOM 856 C CA . ILE A 1 102 ? -8.708 -3.834 7.316 1.00 93.62 102 ILE A CA 1
ATOM 857 C C . ILE A 1 102 ? -9.634 -4.641 6.394 1.00 93.62 102 ILE A C 1
ATOM 859 O O . ILE A 1 102 ? -9.199 -5.580 5.730 1.00 93.62 102 ILE A O 1
ATOM 863 N N . LYS A 1 103 ? -10.919 -4.272 6.295 1.00 94.38 103 LYS A N 1
ATOM 864 C CA . LYS A 1 103 ? -11.850 -4.942 5.369 1.00 94.38 103 LYS A CA 1
ATOM 865 C C . LYS A 1 103 ? -11.445 -4.755 3.905 1.00 94.38 103 LYS A C 1
ATOM 867 O O . LYS A 1 103 ? -11.530 -5.715 3.150 1.00 94.38 103 LYS A O 1
ATOM 872 N N . ILE A 1 104 ? -11.007 -3.561 3.503 1.00 96.88 104 ILE A N 1
ATOM 873 C CA . ILE A 1 104 ? -10.518 -3.297 2.135 1.00 96.88 104 ILE A CA 1
ATOM 874 C C . ILE A 1 104 ? -9.289 -4.168 1.834 1.00 96.88 104 ILE A C 1
ATOM 876 O O . ILE A 1 104 ? -9.269 -4.857 0.818 1.00 96.88 104 ILE A O 1
ATOM 880 N N . MET A 1 105 ? -8.322 -4.237 2.754 1.00 95.31 105 MET A N 1
ATOM 881 C CA . MET A 1 105 ? -7.136 -5.094 2.641 1.00 95.31 105 MET A CA 1
ATOM 882 C C . MET A 1 105 ? -7.495 -6.573 2.438 1.00 95.31 105 MET A C 1
ATOM 884 O O . MET A 1 105 ? -6.907 -7.233 1.582 1.00 95.31 105 MET A O 1
ATOM 888 N N . LYS A 1 106 ? -8.507 -7.095 3.147 1.00 92.62 106 LYS A N 1
ATOM 889 C CA . LYS A 1 106 ? -8.998 -8.472 2.930 1.00 92.62 106 LYS A CA 1
ATOM 890 C C . LYS A 1 106 ? -9.449 -8.712 1.488 1.00 92.62 106 LYS A C 1
ATOM 892 O O . LYS A 1 106 ? -9.240 -9.804 0.967 1.00 92.62 106 LYS A O 1
ATOM 897 N N . HIS A 1 107 ? -10.094 -7.733 0.856 1.00 96.06 107 HIS A N 1
ATOM 898 C CA . HIS A 1 107 ? -10.522 -7.857 -0.536 1.00 96.06 107 HIS A CA 1
ATOM 899 C C . HIS A 1 107 ? -9.354 -7.680 -1.513 1.00 96.06 107 HIS A C 1
ATOM 901 O O . HIS A 1 107 ? -9.221 -8.495 -2.419 1.00 96.06 107 HIS A O 1
ATOM 907 N N . LEU A 1 108 ? -8.447 -6.727 -1.271 1.00 96.25 108 LEU A N 1
ATOM 908 C CA . LEU A 1 108 ? -7.223 -6.561 -2.071 1.00 96.25 108 LEU A CA 1
ATOM 909 C C . LEU A 1 108 ? -6.379 -7.842 -2.106 1.00 96.25 108 LEU A C 1
ATOM 911 O O . LEU A 1 108 ? -5.893 -8.234 -3.165 1.00 96.25 108 LEU A O 1
ATOM 915 N N . ARG A 1 109 ? -6.284 -8.557 -0.975 1.00 92.00 109 ARG A N 1
ATOM 916 C CA . ARG A 1 109 ? -5.590 -9.850 -0.910 1.00 92.00 109 ARG A CA 1
ATOM 917 C C . ARG A 1 109 ? -6.231 -10.914 -1.805 1.00 92.00 109 ARG A C 1
ATOM 919 O O . ARG A 1 109 ? -5.498 -11.712 -2.377 1.00 92.00 109 ARG A O 1
ATOM 926 N N . LYS A 1 110 ? -7.565 -10.925 -1.929 1.00 93.56 110 LYS A N 1
ATOM 927 C CA . LYS A 1 110 ? -8.309 -11.839 -2.821 1.00 93.56 110 LYS A CA 1
ATOM 928 C C . LYS A 1 110 ? -8.165 -11.463 -4.294 1.00 93.56 110 LYS A C 1
ATOM 930 O O . LYS A 1 110 ? -8.210 -12.342 -5.141 1.00 93.56 110 LYS A O 1
ATOM 935 N N . LEU A 1 111 ? -8.001 -10.173 -4.578 1.00 96.25 111 LEU A N 1
ATOM 936 C CA . LEU A 1 111 ? -7.756 -9.639 -5.919 1.00 96.25 111 LEU A CA 1
ATOM 937 C C . LEU A 1 111 ? -6.283 -9.756 -6.347 1.00 96.25 111 LEU A C 1
ATOM 939 O O . LEU A 1 111 ? -5.933 -9.297 -7.427 1.00 96.25 111 LEU A O 1
ATOM 943 N N . ASN A 1 112 ? -5.413 -10.326 -5.501 1.00 95.88 112 ASN A N 1
ATOM 944 C CA . ASN A 1 112 ? -3.964 -10.381 -5.711 1.00 95.88 112 ASN A CA 1
ATOM 945 C C . ASN A 1 112 ? -3.332 -9.006 -6.001 1.00 95.88 112 ASN A C 1
ATOM 947 O O . ASN A 1 112 ? -2.313 -8.912 -6.688 1.00 95.88 112 ASN A O 1
ATOM 951 N N . ASN A 1 113 ? -3.924 -7.937 -5.460 1.00 97.38 113 ASN A N 1
ATOM 952 C CA . ASN A 1 113 ? -3.358 -6.598 -5.515 1.00 97.38 113 ASN A CA 1
ATOM 953 C C . ASN A 1 113 ? -2.502 -6.360 -4.270 1.00 97.38 113 ASN A C 1
ATOM 955 O O . ASN A 1 113 ? -2.983 -5.903 -3.227 1.00 97.38 113 ASN A O 1
ATOM 959 N N . PHE A 1 114 ? -1.222 -6.702 -4.381 1.00 95.62 114 PHE A N 1
ATOM 960 C CA . PHE A 1 114 ? -0.268 -6.511 -3.300 1.00 95.62 114 PHE A CA 1
ATOM 961 C C . PHE A 1 114 ? 0.160 -5.055 -3.169 1.00 95.62 114 PHE A C 1
ATOM 963 O O . PHE A 1 114 ? 0.358 -4.613 -2.042 1.00 95.62 114 PHE A O 1
ATOM 970 N N . ASN A 1 115 ? 0.232 -4.298 -4.268 1.00 96.94 115 ASN A N 1
ATOM 971 C CA . ASN A 1 115 ? 0.622 -2.888 -4.230 1.00 96.94 115 ASN A CA 1
ATOM 972 C C . ASN A 1 115 ? -0.261 -2.087 -3.266 1.00 96.94 115 ASN A C 1
ATOM 974 O O . ASN A 1 115 ? 0.221 -1.562 -2.256 1.00 96.94 115 ASN A O 1
ATOM 978 N N . SER A 1 116 ? -1.578 -2.094 -3.498 1.00 97.81 116 SER A N 1
ATOM 979 C CA . SER A 1 116 ? -2.498 -1.381 -2.615 1.00 97.81 116 SER A CA 1
ATOM 980 C C . SER A 1 116 ? -2.597 -2.002 -1.223 1.00 97.81 116 SER A C 1
ATOM 982 O O . SER A 1 116 ? -2.730 -1.299 -0.220 1.00 97.81 116 SER A O 1
ATOM 984 N N . TYR A 1 117 ? -2.527 -3.331 -1.120 1.00 95.44 117 TYR A N 1
ATOM 985 C CA . TYR A 1 117 ? -2.547 -3.997 0.184 1.00 95.44 117 TYR A CA 1
ATOM 986 C C . TYR A 1 117 ? -1.403 -3.492 1.079 1.00 95.44 117 TYR A C 1
ATOM 988 O O . TYR A 1 117 ? -1.620 -3.168 2.251 1.00 95.44 117 TYR A O 1
ATOM 996 N N . LEU A 1 118 ? -0.201 -3.366 0.509 1.00 94.12 118 LEU A N 1
ATOM 997 C CA . LEU A 1 118 ? 0.988 -2.883 1.205 1.00 94.12 118 LEU A CA 1
ATOM 998 C C . LEU A 1 118 ? 0.969 -1.388 1.473 1.00 94.12 118 LEU A C 1
ATOM 1000 O O . LEU A 1 118 ? 1.392 -0.977 2.555 1.00 94.12 118 LEU A O 1
ATOM 1004 N N . ALA A 1 119 ? 0.456 -0.572 0.555 1.00 96.75 119 ALA A N 1
ATOM 1005 C CA . ALA A 1 119 ? 0.366 0.861 0.810 1.00 96.75 119 ALA A CA 1
ATOM 1006 C C . ALA A 1 119 ? -0.585 1.150 1.982 1.00 96.75 119 ALA A C 1
ATOM 1008 O O . ALA A 1 119 ? -0.206 1.900 2.886 1.00 96.75 119 ALA A O 1
ATOM 1009 N N . ILE A 1 120 ? -1.736 0.467 2.067 1.00 96.75 120 ILE A N 1
ATOM 1010 C CA . ILE A 1 120 ? -2.620 0.571 3.240 1.00 96.75 120 ILE A CA 1
ATOM 1011 C C . ILE A 1 120 ? -1.910 0.055 4.496 1.00 96.75 120 ILE A C 1
ATOM 1013 O O . ILE A 1 120 ? -1.904 0.757 5.508 1.00 96.75 120 ILE A O 1
ATOM 1017 N N . LEU A 1 121 ? -1.270 -1.123 4.457 1.00 93.56 121 LEU A N 1
ATOM 1018 C CA . LEU A 1 121 ? -0.584 -1.642 5.645 1.00 93.56 121 LEU A CA 1
ATOM 1019 C C . LEU A 1 121 ? 0.505 -0.681 6.139 1.00 93.56 121 LEU A C 1
ATOM 1021 O O . LEU A 1 121 ? 0.575 -0.412 7.334 1.00 93.56 121 LEU A O 1
ATOM 1025 N N . SER A 1 122 ? 1.317 -0.126 5.238 1.00 93.19 122 SER A N 1
ATOM 1026 C CA . SER A 1 122 ? 2.384 0.820 5.589 1.00 93.19 122 SER A CA 1
ATOM 1027 C C . SER A 1 122 ? 1.843 2.077 6.281 1.00 93.19 122 SER A C 1
ATOM 1029 O O . SER A 1 122 ? 2.498 2.654 7.152 1.00 93.19 122 SER A O 1
ATOM 1031 N N . ALA A 1 123 ? 0.623 2.498 5.934 1.00 95.56 123 ALA A N 1
ATOM 1032 C CA . ALA A 1 123 ? -0.064 3.579 6.617 1.00 95.56 123 ALA A CA 1
ATOM 1033 C C . ALA A 1 123 ? -0.492 3.160 8.027 1.00 95.56 123 ALA A C 1
ATOM 1035 O O . ALA A 1 123 ? -0.238 3.901 8.980 1.00 95.56 123 ALA A O 1
ATOM 1036 N N . LEU A 1 124 ? -1.093 1.974 8.170 1.00 93.56 124 LEU A N 1
ATOM 1037 C CA . LEU A 1 124 ? -1.584 1.469 9.456 1.00 93.56 124 LEU A CA 1
ATOM 1038 C C . LEU A 1 124 ? -0.451 1.127 10.437 1.00 93.56 124 LEU A C 1
ATOM 1040 O O . LEU A 1 124 ? -0.598 1.336 11.639 1.00 93.56 124 LEU A O 1
ATOM 1044 N N . ASP A 1 125 ? 0.696 0.684 9.925 1.00 90.62 125 ASP A N 1
ATOM 1045 C CA . ASP A 1 125 ? 1.911 0.431 10.703 1.00 90.62 125 ASP A CA 1
ATOM 1046 C C . ASP A 1 125 ? 2.772 1.698 10.892 1.00 90.62 125 ASP A C 1
ATOM 1048 O O . ASP A 1 125 ? 3.808 1.684 11.547 1.00 90.62 125 ASP A O 1
ATOM 1052 N N . SER A 1 126 ? 2.369 2.856 10.365 1.00 93.00 126 SER A N 1
ATOM 1053 C CA . SER A 1 126 ? 3.152 4.082 10.558 1.00 93.00 126 SER A CA 1
ATOM 1054 C C . SER A 1 126 ? 3.125 4.568 12.016 1.00 93.00 126 SER A C 1
ATOM 1056 O O . SER A 1 126 ? 2.141 4.407 12.744 1.00 93.00 126 SER A O 1
ATOM 1058 N N . ALA A 1 127 ? 4.201 5.232 12.454 1.00 92.75 127 ALA A N 1
ATOM 1059 C CA . ALA A 1 127 ? 4.332 5.720 13.831 1.00 92.75 127 ALA A CA 1
ATOM 1060 C C . ALA A 1 127 ? 3.151 6.593 14.323 1.00 92.75 127 ALA A C 1
ATOM 1062 O O . ALA A 1 127 ? 2.750 6.419 15.476 1.00 92.75 127 ALA A O 1
ATOM 1063 N N . PRO A 1 128 ? 2.548 7.491 13.509 1.00 93.94 128 PRO A N 1
ATOM 1064 C CA . PRO A 1 128 ? 1.372 8.255 13.928 1.00 93.94 128 PRO A CA 1
ATOM 1065 C C . PRO A 1 128 ? 0.139 7.401 14.239 1.00 93.94 128 PRO A C 1
ATOM 1067 O O . PRO A 1 128 ? -0.617 7.776 15.128 1.00 93.94 128 PRO A O 1
ATOM 1070 N N . ILE A 1 129 ? -0.043 6.269 13.552 1.00 94.56 129 ILE A N 1
ATOM 1071 C CA . ILE A 1 129 ? -1.184 5.367 13.757 1.00 94.56 129 ILE A CA 1
ATOM 1072 C C . ILE A 1 129 ? -0.903 4.399 14.911 1.00 94.56 129 ILE A C 1
ATOM 1074 O O . ILE A 1 129 ? -1.737 4.251 15.801 1.00 94.56 129 ILE A O 1
ATOM 1078 N N . ARG A 1 130 ? 0.298 3.806 14.974 1.00 90.38 130 ARG A N 1
ATOM 1079 C CA . ARG A 1 130 ? 0.670 2.866 16.050 1.00 90.38 130 ARG A CA 1
ATOM 1080 C C . ARG A 1 130 ? 0.617 3.456 17.456 1.00 90.38 130 ARG A C 1
ATOM 1082 O O . ARG A 1 130 ? 0.379 2.725 18.406 1.00 90.38 130 ARG A O 1
ATOM 1089 N N . ARG A 1 131 ? 0.886 4.757 17.601 1.00 92.69 131 ARG A N 1
ATOM 1090 C CA . ARG A 1 131 ? 0.893 5.432 18.910 1.00 92.69 131 ARG A CA 1
ATOM 1091 C C . ARG A 1 131 ? -0.504 5.767 19.445 1.00 92.69 131 ARG A C 1
ATOM 1093 O O . ARG A 1 131 ? -0.603 6.284 20.553 1.00 92.69 131 ARG A O 1
ATOM 1100 N N . LEU A 1 132 ? -1.555 5.565 18.649 1.00 93.25 132 LEU A N 1
ATOM 1101 C CA . LEU A 1 132 ? -2.935 5.721 19.101 1.00 93.25 132 LEU A CA 1
ATOM 1102 C C . LEU A 1 132 ? -3.357 4.496 19.920 1.00 93.25 132 LEU A C 1
ATOM 1104 O O . LEU A 1 132 ? -2.918 3.378 19.662 1.00 93.25 132 LEU A O 1
ATOM 1108 N N . GLU A 1 133 ? -4.230 4.712 20.901 1.00 91.25 133 GLU A N 1
ATOM 1109 C CA . GLU A 1 133 ? -4.824 3.627 21.678 1.00 91.25 133 GLU A CA 1
ATOM 1110 C C . GLU A 1 133 ? -6.004 3.019 20.910 1.00 91.25 133 GLU A C 1
ATOM 1112 O O . GLU A 1 133 ? -7.025 3.676 20.689 1.00 91.25 133 GLU A O 1
ATOM 1117 N N . TRP A 1 134 ? -5.846 1.760 20.503 1.00 93.31 134 TRP A N 1
ATOM 1118 C CA . TRP A 1 134 ? -6.850 0.988 19.770 1.00 93.31 134 TRP A CA 1
ATOM 1119 C C . TRP A 1 134 ? -7.584 0.018 20.687 1.00 93.31 134 TRP A C 1
ATOM 1121 O O . TRP A 1 134 ? -7.023 -0.494 21.662 1.00 93.31 134 TRP A O 1
ATOM 1131 N N . GLN A 1 135 ? -8.832 -0.300 20.344 1.00 92.12 135 GLN A N 1
ATOM 1132 C CA . GLN A 1 135 ? -9.524 -1.404 21.001 1.00 92.12 135 GLN A CA 1
ATOM 1133 C C . GLN A 1 135 ? -8.788 -2.723 20.744 1.00 92.12 135 GLN A C 1
ATOM 1135 O O . GLN A 1 135 ? -8.283 -2.971 19.649 1.00 92.12 135 GLN A O 1
ATOM 1140 N N . LYS A 1 136 ? -8.779 -3.612 21.746 1.00 87.50 136 LYS A N 1
ATOM 1141 C CA . LYS A 1 136 ? -8.094 -4.913 21.674 1.00 87.50 136 LYS A CA 1
ATOM 1142 C C . LYS A 1 136 ? -8.428 -5.682 20.390 1.00 87.50 136 LYS A C 1
ATOM 1144 O O . LYS A 1 136 ? -7.528 -6.174 19.720 1.00 87.50 136 LYS A O 1
ATOM 1149 N N . GLN A 1 137 ? -9.708 -5.727 20.027 1.00 84.75 137 GLN A N 1
ATOM 1150 C CA . GLN A 1 137 ? -10.178 -6.457 18.852 1.00 84.75 137 GLN A CA 1
ATOM 1151 C C . GLN A 1 137 ? -9.671 -5.866 17.529 1.00 84.75 137 GLN A C 1
ATOM 1153 O O . GLN A 1 137 ? -9.459 -6.596 16.562 1.00 84.75 137 GLN A O 1
ATOM 1158 N N . THR A 1 138 ? -9.429 -4.559 17.483 1.00 85.69 138 THR A N 1
ATOM 1159 C CA . THR A 1 138 ? -8.837 -3.903 16.317 1.00 85.69 138 THR A CA 1
ATOM 1160 C C . THR A 1 138 ? -7.360 -4.211 16.198 1.00 85.69 138 THR A C 1
ATOM 1162 O O . THR A 1 138 ? -6.900 -4.541 15.107 1.00 85.69 138 THR A O 1
ATOM 1165 N N . SER A 1 139 ? -6.629 -4.163 17.313 1.00 84.69 139 SER A N 1
ATOM 1166 C CA . SER A 1 139 ? -5.216 -4.545 17.348 1.00 84.69 139 SER A CA 1
ATOM 1167 C C . SER A 1 139 ? -5.015 -5.997 16.907 1.00 84.69 139 SER A C 1
ATOM 1169 O O . SER A 1 139 ? -4.124 -6.280 16.111 1.00 84.69 139 SER A O 1
ATOM 1171 N N . GLU A 1 140 ? -5.874 -6.910 17.371 1.00 83.94 140 GLU A N 1
ATOM 1172 C CA . GLU A 1 140 ? -5.879 -8.316 16.944 1.00 83.94 140 GLU A CA 1
ATOM 1173 C C . GLU A 1 140 ? -6.197 -8.459 15.452 1.00 83.94 140 GLU A C 1
ATOM 1175 O O . GLU A 1 140 ? -5.508 -9.190 14.740 1.00 83.94 140 GLU A O 1
ATOM 1180 N N . GLY A 1 141 ? -7.197 -7.717 14.964 1.00 78.12 141 GLY A N 1
ATOM 1181 C CA . GLY A 1 141 ? -7.538 -7.679 13.547 1.00 78.12 141 GLY A CA 1
ATOM 1182 C C . GLY A 1 141 ? -6.368 -7.211 12.685 1.00 78.12 141 GLY A C 1
ATOM 1183 O O . GLY A 1 141 ? -6.070 -7.851 11.687 1.00 78.12 141 GLY A O 1
ATOM 1184 N N . LEU A 1 142 ? -5.676 -6.136 13.070 1.00 79.94 142 LEU A N 1
ATOM 1185 C CA . LEU A 1 142 ? -4.512 -5.630 12.339 1.00 79.94 142 LEU A CA 1
ATOM 1186 C C . LEU A 1 142 ? -3.350 -6.634 12.351 1.00 79.94 142 LEU A C 1
ATOM 1188 O O . LEU A 1 142 ? -2.738 -6.864 11.309 1.00 79.94 142 LEU A O 1
ATOM 1192 N N . ALA A 1 143 ? -3.084 -7.267 13.498 1.00 80.50 143 ALA A N 1
ATOM 1193 C CA . ALA A 1 143 ? -2.006 -8.242 13.647 1.00 80.50 143 ALA A CA 1
ATOM 1194 C C . ALA A 1 143 ? -2.134 -9.424 12.671 1.00 80.50 143 ALA A C 1
ATOM 1196 O O . ALA A 1 143 ? -1.122 -9.872 12.135 1.00 80.50 143 ALA A O 1
ATOM 1197 N N . GLU A 1 144 ? -3.360 -9.879 12.382 1.00 76.56 144 GLU A N 1
ATOM 1198 C CA . GLU A 1 144 ? -3.633 -10.917 11.375 1.00 76.56 144 GLU A CA 1
ATOM 1199 C C . GLU A 1 144 ? -3.084 -10.524 9.988 1.00 76.56 144 GLU A C 1
ATOM 1201 O O . GLU A 1 144 ? -2.438 -11.333 9.320 1.00 76.56 144 GLU A O 1
ATOM 1206 N N . TYR A 1 145 ? -3.272 -9.266 9.572 1.00 71.31 145 TYR A N 1
ATOM 1207 C CA . TYR A 1 145 ? -2.882 -8.774 8.241 1.00 71.31 145 TYR A CA 1
ATOM 1208 C C . TYR A 1 145 ? -1.423 -8.315 8.156 1.00 71.31 145 TYR A C 1
ATOM 1210 O O . TYR A 1 145 ? -0.850 -8.299 7.061 1.00 71.31 145 TYR A O 1
ATOM 1218 N N . CYS A 1 146 ? -0.789 -8.018 9.293 1.00 70.81 146 CYS A N 1
ATOM 1219 C CA . CYS A 1 146 ? 0.651 -7.759 9.364 1.00 70.81 146 CYS A CA 1
ATOM 1220 C C . CYS A 1 146 ? 1.499 -9.004 9.043 1.00 70.81 146 CYS A C 1
ATOM 1222 O O . CYS A 1 146 ? 2.645 -8.862 8.622 1.00 70.81 146 CYS A O 1
ATOM 1224 N N . THR A 1 147 ? 0.951 -10.218 9.195 1.00 67.50 147 THR A N 1
ATOM 1225 C CA . THR A 1 147 ? 1.700 -11.480 9.002 1.00 67.50 147 THR A CA 1
ATOM 1226 C C . THR A 1 147 ? 2.296 -11.641 7.602 1.00 67.50 147 THR A C 1
ATOM 1228 O O . THR A 1 147 ? 3.349 -12.258 7.449 1.00 67.50 147 THR A O 1
ATOM 1231 N N . LEU A 1 148 ? 1.667 -11.054 6.577 1.00 61.31 148 LEU A N 1
ATOM 1232 C CA . LEU A 1 148 ? 2.135 -11.150 5.194 1.00 61.31 148 LEU A CA 1
ATOM 1233 C C . LEU A 1 148 ? 3.453 -10.381 4.960 1.00 61.31 148 LEU A C 1
ATOM 1235 O O . LEU A 1 148 ? 4.185 -10.697 4.024 1.00 61.31 148 LEU A O 1
ATOM 1239 N N . ILE A 1 149 ? 3.756 -9.377 5.794 1.00 61.84 149 ILE A N 1
ATOM 1240 C CA . ILE A 1 149 ? 4.864 -8.412 5.617 1.00 61.84 149 ILE A CA 1
ATOM 1241 C C . ILE A 1 149 ? 5.775 -8.399 6.828 1.00 61.84 149 ILE A C 1
ATOM 1243 O O . ILE A 1 149 ? 6.386 -7.390 7.166 1.00 61.84 149 ILE A O 1
ATOM 1247 N N . ASP A 1 150 ? 5.935 -9.554 7.466 1.00 66.75 150 ASP A N 1
ATOM 1248 C CA . ASP A 1 150 ? 7.091 -9.711 8.326 1.00 66.75 150 ASP A CA 1
ATOM 1249 C C . ASP A 1 150 ? 8.356 -9.425 7.491 1.00 66.75 150 ASP A C 1
ATOM 1251 O O . ASP A 1 150 ? 8.688 -10.141 6.538 1.00 66.75 150 ASP A O 1
ATOM 1255 N N . SER A 1 151 ? 9.021 -8.310 7.811 1.00 60.25 151 SER A N 1
ATOM 1256 C CA . SER A 1 151 ? 10.261 -7.872 7.167 1.00 60.25 151 SER A CA 1
ATOM 1257 C C . SER A 1 151 ? 11.414 -8.824 7.489 1.00 60.25 151 SER A C 1
ATOM 1259 O O . SER A 1 151 ? 12.471 -8.764 6.845 1.00 60.25 151 SER A O 1
ATOM 1261 N N . SER A 1 152 ? 11.200 -9.764 8.421 1.00 60.38 152 SER A N 1
ATOM 1262 C CA . SER A 1 152 ? 12.100 -10.881 8.646 1.00 60.38 152 SER A CA 1
ATOM 1263 C C . SER A 1 152 ? 12.397 -11.626 7.342 1.00 60.38 152 SER A C 1
ATOM 1265 O O . SER A 1 152 ? 11.558 -11.841 6.460 1.00 60.38 152 SER A O 1
ATOM 1267 N N .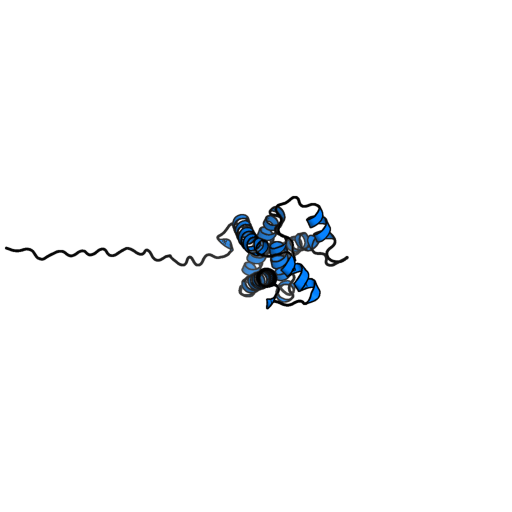 SER A 1 153 ? 13.666 -12.014 7.193 1.00 65.69 153 SER A N 1
ATOM 1268 C CA . SER A 1 153 ? 14.146 -12.718 6.001 1.00 65.69 153 SER A CA 1
ATOM 1269 C C . SER A 1 153 ? 13.804 -12.010 4.674 1.00 65.69 153 SER A C 1
ATOM 1271 O O . SER A 1 153 ? 13.563 -12.687 3.670 1.00 65.69 153 SER A O 1
ATOM 1273 N N . SER A 1 154 ? 13.791 -10.667 4.649 1.00 73.69 154 SER A N 1
ATOM 1274 C CA . SER A 1 154 ? 13.515 -9.863 3.450 1.00 73.69 154 SER A CA 1
ATOM 1275 C C . SER A 1 154 ? 12.114 -10.144 2.882 1.00 73.69 154 SER A C 1
ATOM 1277 O O . SER A 1 154 ? 11.985 -10.537 1.736 1.00 73.69 154 SER A O 1
ATOM 1279 N N . PHE A 1 155 ? 11.043 -9.995 3.665 1.00 79.94 155 PHE A N 1
ATOM 1280 C CA . PHE A 1 155 ? 9.665 -10.209 3.178 1.00 79.94 155 PHE A CA 1
ATOM 1281 C C . PHE A 1 155 ? 9.395 -11.647 2.695 1.00 79.94 155 PHE A C 1
ATOM 1283 O O . PHE A 1 155 ? 8.785 -11.872 1.645 1.00 79.94 155 PHE A O 1
ATOM 1290 N N . ARG A 1 156 ? 9.867 -12.658 3.444 1.00 83.38 156 ARG A N 1
ATOM 1291 C CA . ARG A 1 156 ? 9.716 -14.077 3.056 1.00 83.38 156 ARG A CA 1
ATOM 1292 C C . ARG A 1 156 ? 8.255 -14.463 2.816 1.00 83.38 156 ARG A C 1
ATOM 1294 O O . ARG A 1 156 ? 7.978 -15.124 1.820 1.00 83.38 156 ARG A O 1
ATOM 1301 N N . ALA A 1 157 ? 7.356 -14.067 3.716 1.00 83.31 157 ALA A N 1
ATOM 1302 C CA . ALA A 1 157 ? 5.936 -14.399 3.628 1.00 83.31 157 ALA A CA 1
ATOM 1303 C C . ALA A 1 157 ? 5.292 -13.808 2.362 1.00 83.31 157 ALA A C 1
ATOM 1305 O O . ALA A 1 157 ? 4.610 -14.524 1.635 1.00 83.31 157 ALA A O 1
ATOM 1306 N N . TYR A 1 158 ? 5.590 -12.546 2.043 1.00 87.56 158 TYR A N 1
ATOM 1307 C CA . TYR A 1 158 ? 5.153 -11.908 0.802 1.00 87.56 158 TYR A CA 1
ATOM 1308 C C . TYR A 1 158 ? 5.698 -12.619 -0.442 1.00 87.56 158 TYR A C 1
ATOM 1310 O O . TYR A 1 158 ? 4.922 -12.943 -1.333 1.00 87.56 158 TYR A O 1
ATOM 1318 N N . ARG A 1 159 ? 7.003 -12.922 -0.507 1.00 88.94 159 ARG A N 1
ATOM 1319 C CA . ARG A 1 159 ? 7.567 -13.632 -1.672 1.00 88.94 159 ARG A CA 1
ATOM 1320 C C . ARG A 1 159 ? 6.964 -1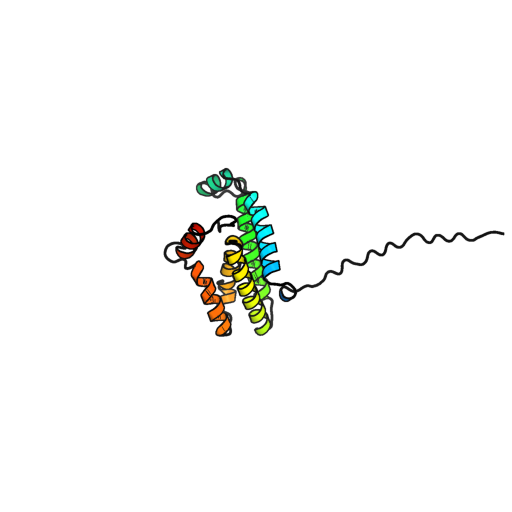5.022 -1.868 1.00 88.94 159 ARG A C 1
ATOM 1322 O O . ARG A 1 159 ? 6.744 -15.414 -3.006 1.00 88.94 159 ARG A O 1
ATOM 1329 N N . ALA A 1 160 ? 6.705 -15.752 -0.781 1.00 89.00 160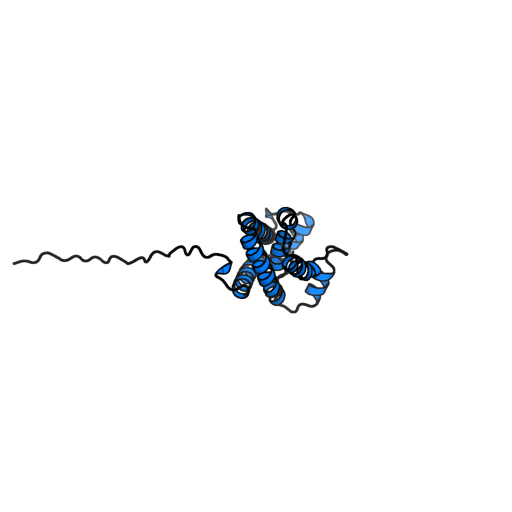 ALA A N 1
ATOM 1330 C CA . ALA A 1 160 ? 6.026 -17.046 -0.846 1.00 89.00 160 ALA A CA 1
ATOM 1331 C C . ALA A 1 160 ? 4.594 -16.884 -1.376 1.00 89.00 160 ALA A C 1
ATOM 1333 O O . ALA A 1 160 ? 4.216 -17.551 -2.332 1.00 89.00 160 ALA A O 1
ATOM 1334 N N . ALA A 1 161 ? 3.847 -15.919 -0.831 1.00 88.06 161 ALA A N 1
ATOM 1335 C CA . ALA A 1 161 ? 2.512 -15.583 -1.306 1.00 88.06 161 ALA A CA 1
ATOM 1336 C C . ALA A 1 161 ? 2.494 -15.182 -2.788 1.00 88.06 161 ALA A C 1
ATOM 1338 O O . ALA A 1 161 ? 1.593 -15.596 -3.502 1.00 88.06 161 ALA A O 1
ATOM 1339 N N . LEU A 1 162 ? 3.466 -14.392 -3.252 1.00 90.38 162 LEU A N 1
ATOM 1340 C CA . LEU A 1 162 ? 3.571 -13.977 -4.651 1.00 90.38 162 LEU A CA 1
ATOM 1341 C C . LEU A 1 162 ? 3.909 -15.157 -5.574 1.00 90.38 162 LEU A C 1
ATOM 1343 O O . LEU A 1 162 ? 3.389 -15.225 -6.680 1.00 90.38 162 LEU A O 1
ATOM 1347 N N . ALA A 1 163 ? 4.751 -16.091 -5.124 1.00 91.06 163 ALA A N 1
ATOM 1348 C CA . ALA A 1 163 ? 5.138 -17.266 -5.905 1.00 91.06 163 ALA A CA 1
ATOM 1349 C C . ALA A 1 163 ? 3.992 -18.275 -6.104 1.00 91.06 163 ALA A C 1
ATOM 1351 O O . ALA A 1 163 ? 4.001 -19.017 -7.081 1.00 91.06 163 ALA A O 1
ATOM 1352 N N . GLU A 1 164 ? 3.024 -18.313 -5.186 1.00 90.88 164 GLU A N 1
ATOM 1353 C CA . GLU A 1 164 ? 1.846 -19.192 -5.252 1.00 90.88 164 GLU A CA 1
ATOM 1354 C C . GLU A 1 164 ? 0.673 -18.584 -6.038 1.00 90.88 164 GLU A C 1
ATOM 1356 O O . GLU A 1 164 ? -0.306 -19.273 -6.318 1.00 90.88 164 GLU A O 1
ATOM 1361 N N . VAL A 1 165 ? 0.733 -17.292 -6.365 1.00 92.94 165 VAL A N 1
ATOM 1362 C CA . VAL A 1 165 ? -0.368 -16.585 -7.022 1.00 92.94 165 VAL A CA 1
ATOM 1363 C C . VAL A 1 165 ? -0.401 -16.886 -8.513 1.00 92.94 165 VAL A C 1
ATOM 1365 O O . VAL A 1 165 ? 0.566 -16.657 -9.238 1.00 92.94 165 VAL A O 1
ATOM 1368 N N . GLU A 1 166 ? -1.565 -17.319 -8.987 1.00 91.25 166 GLU A N 1
ATOM 1369 C CA . GLU A 1 166 ? -1.862 -17.371 -10.414 1.00 91.25 166 GLU A CA 1
ATOM 1370 C C . GLU A 1 166 ? -2.280 -15.977 -10.924 1.00 91.25 166 GLU A C 1
ATOM 1372 O O . GLU A 1 166 ? -3.038 -15.276 -10.242 1.00 91.25 166 GLU A O 1
ATOM 1377 N N . PRO A 1 167 ? -1.810 -15.545 -12.113 1.00 91.06 167 PRO A N 1
ATOM 1378 C CA . PRO A 1 167 ? -2.254 -14.297 -12.727 1.00 91.06 167 PRO A CA 1
ATOM 1379 C C . PRO A 1 167 ? -3.787 -14.226 -12.882 1.00 91.06 167 PRO A C 1
ATOM 1381 O O . PRO A 1 167 ? -4.417 -15.249 -13.155 1.00 91.06 167 PRO A O 1
ATOM 1384 N N . PRO A 1 168 ? -4.398 -13.027 -12.799 1.00 92.75 168 PRO A N 1
ATOM 1385 C CA . PRO A 1 168 ? -3.763 -11.709 -12.705 1.00 92.75 168 PRO A CA 1
ATOM 1386 C C . PRO A 1 168 ? -3.321 -11.333 -11.279 1.00 92.75 168 PRO A C 1
ATOM 1388 O O . PRO A 1 168 ? -3.970 -11.684 -10.294 1.00 92.75 168 PRO A O 1
ATOM 1391 N N . CYS A 1 169 ? -2.221 -10.580 -11.175 1.00 95.38 169 CYS A N 1
ATOM 1392 C CA . CYS A 1 169 ? -1.734 -10.014 -9.916 1.00 95.38 169 CYS A CA 1
ATOM 1393 C C . CYS A 1 169 ? -1.034 -8.671 -10.144 1.00 95.38 169 CYS A C 1
ATOM 1395 O O . CYS A 1 169 ? -0.499 -8.428 -11.228 1.00 95.38 169 CYS A O 1
ATOM 1397 N N . ILE A 1 170 ? -1.020 -7.827 -9.112 1.00 97.19 170 ILE A N 1
ATOM 1398 C CA . ILE A 1 170 ? -0.246 -6.582 -9.091 1.00 97.19 170 ILE A CA 1
ATOM 1399 C C . ILE A 1 170 ? 0.780 -6.710 -7.963 1.00 97.19 170 ILE A C 1
ATOM 1401 O O . ILE A 1 170 ? 0.383 -6.744 -6.790 1.00 97.19 170 ILE A O 1
ATOM 1405 N N . PRO A 1 171 ? 2.080 -6.834 -8.281 1.00 95.25 171 PRO A N 1
ATOM 1406 C CA . PRO A 1 171 ? 3.115 -6.971 -7.270 1.00 95.25 171 PRO A CA 1
ATOM 1407 C C . PRO A 1 171 ? 3.358 -5.641 -6.549 1.00 95.25 171 PRO A C 1
ATOM 1409 O O . PRO A 1 171 ? 3.037 -4.565 -7.044 1.00 95.25 171 PRO A O 1
ATOM 1412 N N . TYR A 1 172 ? 3.979 -5.730 -5.380 1.00 92.88 172 TYR A N 1
ATOM 1413 C CA . TYR A 1 172 ? 4.720 -4.620 -4.793 1.00 92.88 172 TYR A CA 1
ATOM 1414 C C . TYR A 1 172 ? 6.108 -4.533 -5.438 1.00 92.88 172 TYR A C 1
ATOM 1416 O O . TYR A 1 172 ? 6.823 -5.546 -5.448 1.00 92.88 172 TYR A O 1
ATOM 1424 N N . LEU A 1 173 ? 6.432 -3.355 -5.986 1.00 89.56 173 LEU A N 1
ATOM 1425 C CA . LEU A 1 173 ? 7.687 -3.029 -6.673 1.00 89.56 173 LEU A CA 1
ATOM 1426 C C . LEU A 1 173 ? 8.649 -2.243 -5.775 1.00 89.56 173 LEU A C 1
ATOM 1428 O O . LEU A 1 173 ? 8.164 -1.407 -4.980 1.00 89.56 173 LEU A O 1
#

Sequence (173 aa):
MAENLNRQDDECHAQSIISWPGTLHDFHSHEISEQLTLLDAELFYKIEIPEVLLWAKEQNEEKSPNLTQFTEHFNNMSYWVRSIIMQQEKSQDRERLLLKFIKIMKHLRKLNNFNSYLAILSALDSAPIRRLEWQKQTSEGLAEYCTLIDSSSSFRAYRAALAEVEPPCIPYL

pLDDT: mean 86.25, std 17.98, range [35.94, 98.62]

Foldseek 3Di:
DDDDDDPPDDPPPPPDPPPPPDDLVNDALLVVLVVVVVVLVVLQVPFDPQLVVCCVPPVDCVSNVSVVVSVVVLQVLLVVLLVVLVPDPDPVVSQVSLVSLLSNLVNNLVVQEASNNVSNLCSCPDPSNVPDDYDPVSVVSNVVSCVQQPPPPNSPSVVVSVVPDDDDHRHHD